Protein AF-A0A8T4HL68-F1 (afdb_monomer_lite)

Secondary structure (DSSP, 8-state):
--HHHHHHHHHHHHHHHHHHHHHTTGGGTS-TTGGG-HHHHHHHHHHHHHHIIIIISPPTT-TTHHHHHHHHHHHHHHHH--GGGTTS---PPPPPPPP-TTHHHHHHHHHHHSHHHHS----HHHHHHHHHHH--

Radius of gyration: 22.39 Å; chains: 1; bounding box: 42×58×45 Å

Foldseek 3Di:
DDPVVVVVVVVVLVVVVVVVCVVVVCPQQAAPCLVLPVQLVVLSVVLVVLVCCVPVNDDPPCVCSVVVSVVSVVVCSNVNHDPVCNVVDDDHDDDDPDDDPCVVVVVVCCLVPPCVNPPDDDDVVVVVVVVVVVVD

Structure (mmCIF, N/CA/C/O backbone):
data_AF-A0A8T4HL68-F1
#
_entry.id   AF-A0A8T4HL68-F1
#
loop_
_atom_site.group_PDB
_atom_site.id
_atom_site.type_symbol
_atom_site.label_atom_id
_atom_site.label_alt_id
_atom_site.label_comp_id
_atom_site.label_asym_id
_atom_site.label_entity_id
_atom_site.label_seq_id
_atom_site.pdbx_PDB_ins_code
_atom_site.Cartn_x
_atom_site.Cartn_y
_atom_site.Cartn_z
_atom_site.occupancy
_atom_site.B_iso_or_equiv
_atom_site.auth_seq_id
_atom_site.auth_comp_id
_atom_site.auth_asym_id
_atom_site.auth_atom_id
_atom_site.pdbx_PDB_model_num
ATOM 1 N N . MET A 1 1 ? 14.329 -10.602 10.369 1.00 84.50 1 MET A N 1
ATOM 2 C CA . MET A 1 1 ? 13.001 -10.955 10.906 1.00 84.50 1 MET A CA 1
ATOM 3 C C . MET A 1 1 ? 12.894 -12.464 11.044 1.00 84.50 1 MET A C 1
ATOM 5 O O . MET A 1 1 ? 12.953 -13.171 10.039 1.00 84.50 1 MET A O 1
ATOM 9 N N . THR A 1 2 ? 12.771 -12.960 12.266 1.00 97.19 2 THR A N 1
ATOM 10 C CA . THR A 1 2 ? 12.568 -14.383 12.555 1.00 97.19 2 THR A CA 1
ATOM 11 C C . THR A 1 2 ? 11.168 -14.842 12.109 1.00 97.19 2 THR A C 1
ATOM 13 O O . THR A 1 2 ? 10.262 -14.019 11.938 1.00 97.19 2 THR A O 1
ATOM 16 N N . PRO A 1 3 ? 10.921 -16.156 11.932 1.00 97.38 3 PRO A N 1
ATOM 17 C CA . PRO A 1 3 ? 9.577 -16.653 11.629 1.00 97.38 3 PRO A CA 1
ATOM 18 C C . PRO A 1 3 ? 8.526 -16.279 12.686 1.00 97.38 3 PRO A C 1
ATOM 20 O O . PRO A 1 3 ? 7.361 -16.086 12.345 1.00 97.38 3 PRO A O 1
ATOM 23 N N . ALA A 1 4 ? 8.921 -16.172 13.959 1.00 97.12 4 ALA A N 1
ATOM 24 C CA . ALA A 1 4 ? 8.028 -15.770 15.043 1.00 97.12 4 ALA A CA 1
ATOM 25 C C . ALA A 1 4 ? 7.614 -14.298 14.921 1.00 97.12 4 ALA A C 1
ATOM 27 O O . ALA A 1 4 ? 6.420 -14.001 14.950 1.00 97.12 4 ALA A O 1
ATOM 28 N N . GLU A 1 5 ? 8.579 -13.408 14.685 1.00 96.69 5 GLU A N 1
ATOM 29 C CA . GLU A 1 5 ? 8.326 -11.985 14.426 1.00 96.69 5 GLU A CA 1
ATOM 30 C C . GLU A 1 5 ? 7.419 -11.792 13.208 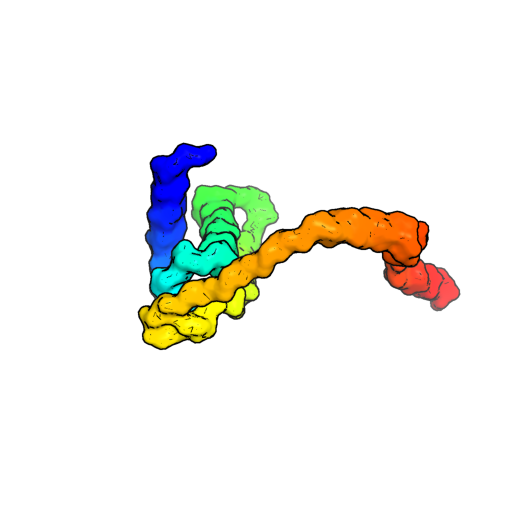1.00 96.69 5 GLU A C 1
ATOM 32 O O . GLU A 1 5 ? 6.455 -11.031 13.266 1.00 96.69 5 GLU A O 1
ATOM 37 N N . ARG A 1 6 ? 7.658 -12.544 12.125 1.00 95.75 6 ARG A N 1
ATOM 38 C CA . ARG A 1 6 ? 6.822 -12.480 10.918 1.00 95.75 6 ARG A CA 1
ATOM 39 C C . ARG A 1 6 ? 5.373 -12.859 11.199 1.00 95.75 6 ARG A C 1
ATOM 41 O O . ARG A 1 6 ? 4.464 -12.194 10.713 1.00 95.75 6 ARG A O 1
ATOM 48 N N . ARG A 1 7 ? 5.141 -13.914 11.989 1.00 97.88 7 ARG A N 1
ATOM 49 C CA . ARG A 1 7 ? 3.783 -14.314 12.391 1.00 97.88 7 ARG A CA 1
ATOM 50 C C . ARG A 1 7 ? 3.115 -13.250 13.255 1.00 97.88 7 ARG A C 1
ATOM 52 O O . ARG A 1 7 ? 1.935 -12.996 13.053 1.00 97.88 7 ARG A O 1
ATOM 59 N N . ALA A 1 8 ? 3.849 -12.638 14.183 1.00 97.75 8 ALA A N 1
ATOM 60 C CA . ALA A 1 8 ? 3.319 -11.561 15.015 1.00 97.75 8 ALA A CA 1
ATOM 61 C C . ALA A 1 8 ? 2.882 -10.362 14.159 1.00 97.75 8 ALA A C 1
ATOM 63 O O . ALA A 1 8 ? 1.732 -9.945 14.249 1.00 97.75 8 ALA A O 1
ATOM 64 N N . LYS A 1 9 ? 3.741 -9.904 13.238 1.00 97.19 9 LYS A N 1
ATOM 65 C CA . LYS A 1 9 ? 3.408 -8.819 12.301 1.00 97.19 9 LYS A CA 1
ATOM 66 C C . LYS A 1 9 ? 2.240 -9.146 11.376 1.00 97.19 9 LYS A C 1
ATOM 68 O O . LYS A 1 9 ? 1.428 -8.276 11.091 1.00 97.19 9 LYS A O 1
ATOM 73 N N . MET A 1 10 ? 2.110 -10.399 10.946 1.00 97.88 10 MET A N 1
ATOM 74 C CA . MET A 1 10 ? 0.970 -10.815 10.129 1.00 97.88 10 MET A CA 1
ATOM 75 C C . MET A 1 10 ? -0.357 -10.795 10.907 1.00 97.88 10 MET A C 1
ATOM 77 O O . MET A 1 10 ? -1.388 -10.482 10.320 1.00 97.88 10 MET A O 1
ATOM 81 N N . ARG A 1 11 ? -0.349 -11.116 12.211 1.00 98.38 11 ARG A N 1
ATOM 82 C CA . ARG A 1 11 ? -1.550 -11.009 13.063 1.00 98.38 11 ARG A CA 1
ATOM 83 C C . ARG A 1 11 ? -1.943 -9.558 13.304 1.00 98.38 11 ARG A C 1
ATOM 85 O O . ARG A 1 11 ? -3.103 -9.229 13.120 1.00 98.38 11 ARG A O 1
ATOM 92 N N . GLU A 1 12 ? -0.965 -8.713 13.621 1.00 98.19 12 GLU A N 1
ATOM 93 C CA . GLU A 1 12 ? -1.145 -7.263 13.768 1.00 98.19 12 GLU A CA 1
ATOM 94 C C . GLU A 1 12 ? -1.783 -6.662 12.504 1.00 98.19 12 GLU A C 1
ATOM 96 O O . GLU A 1 12 ? -2.795 -5.970 12.577 1.00 98.19 12 GLU A O 1
ATOM 101 N N . LEU A 1 13 ? -1.262 -7.020 11.323 1.00 98.56 13 LEU A N 1
ATOM 102 C CA . LEU A 1 13 ? -1.863 -6.613 10.055 1.00 98.56 13 LEU A CA 1
ATOM 103 C C . LEU A 1 13 ? -3.290 -7.154 9.894 1.00 98.56 13 LEU A C 1
ATOM 105 O O . LEU A 1 13 ? -4.156 -6.429 9.427 1.00 98.56 13 LEU A O 1
ATOM 109 N N . ALA A 1 14 ? -3.552 -8.411 10.258 1.00 98.50 14 ALA A N 1
ATOM 110 C CA . ALA A 1 14 ? -4.881 -9.002 10.111 1.00 98.50 14 ALA A CA 1
ATOM 111 C C . ALA A 1 14 ? -5.940 -8.331 10.996 1.00 98.50 14 ALA A C 1
ATOM 113 O O . ALA A 1 14 ? -7.047 -8.086 10.523 1.00 98.50 14 ALA A O 1
ATOM 114 N N . GLU A 1 15 ? -5.592 -7.995 12.238 1.00 98.50 15 GLU A N 1
ATOM 115 C CA . GLU A 1 15 ? -6.456 -7.234 13.149 1.00 98.50 15 GLU A CA 1
ATOM 116 C C . GLU A 1 15 ? -6.772 -5.851 12.572 1.00 98.50 15 GLU A C 1
ATOM 118 O O . GLU A 1 15 ? -7.932 -5.437 12.527 1.00 98.50 15 GLU A O 1
ATOM 123 N N . TRP A 1 16 ? -5.756 -5.167 12.043 1.00 98.56 16 TRP A N 1
ATOM 124 C CA . TRP A 1 16 ? -5.943 -3.869 11.406 1.00 98.56 16 TRP A CA 1
ATOM 125 C C . TRP A 1 16 ? -6.772 -3.947 10.114 1.00 98.56 16 TRP A C 1
ATOM 127 O O . TRP A 1 16 ? -7.629 -3.096 9.882 1.00 98.56 16 TRP A O 1
ATOM 137 N N . VAL A 1 17 ? -6.571 -4.971 9.277 1.00 98.44 17 VAL A N 1
ATOM 138 C CA . VAL A 1 17 ? -7.372 -5.177 8.057 1.00 98.44 17 VAL A CA 1
ATOM 139 C C . VAL A 1 17 ? -8.837 -5.423 8.406 1.00 98.44 17 VAL A C 1
ATOM 141 O O . VAL A 1 17 ? -9.713 -4.944 7.690 1.00 98.44 17 VAL A O 1
ATOM 144 N N . GLU A 1 18 ? -9.128 -6.131 9.496 1.00 98.00 18 GLU A N 1
ATOM 145 C CA . GLU A 1 18 ? -10.509 -6.324 9.938 1.00 98.00 18 GLU A CA 1
ATOM 146 C C . GLU A 1 18 ? -11.149 -5.007 10.390 1.00 98.00 18 GLU A C 1
ATOM 148 O O . GLU A 1 18 ? -12.254 -4.682 9.955 1.00 98.00 18 GLU A O 1
ATOM 153 N N . TRP A 1 19 ? -10.421 -4.194 11.164 1.00 98.00 19 TRP A N 1
ATOM 154 C CA . TRP A 1 19 ? -10.854 -2.833 11.490 1.00 98.00 19 TRP A CA 1
ATOM 155 C C . TRP A 1 19 ? -11.110 -1.997 10.227 1.00 98.00 19 TRP A C 1
ATOM 157 O O . TRP A 1 19 ? -12.146 -1.339 10.127 1.00 98.00 19 TRP A O 1
ATOM 167 N N . LEU A 1 20 ? -10.209 -2.050 9.242 1.00 98.12 20 LEU A N 1
ATOM 168 C CA . LEU A 1 20 ? -10.335 -1.312 7.985 1.00 98.12 20 LEU A CA 1
ATOM 169 C C . LEU A 1 20 ? -11.588 -1.744 7.209 1.00 98.12 20 LEU A C 1
ATOM 171 O O . LEU A 1 20 ? -12.351 -0.900 6.739 1.00 98.12 20 LEU A O 1
ATOM 175 N N . ARG A 1 21 ? -11.821 -3.058 7.095 1.00 96.75 21 ARG A N 1
ATOM 176 C CA . ARG A 1 21 ? -12.985 -3.628 6.401 1.00 96.75 21 ARG A CA 1
ATOM 177 C C . ARG A 1 21 ? -14.295 -3.199 7.046 1.00 96.75 21 ARG A C 1
ATOM 179 O O . ARG A 1 21 ? -15.211 -2.819 6.323 1.00 96.75 21 ARG A O 1
ATOM 186 N N . ALA A 1 22 ? -14.365 -3.223 8.374 1.00 97.50 22 ALA A N 1
ATOM 187 C CA . ALA A 1 22 ? -15.545 -2.787 9.108 1.00 97.50 22 ALA A CA 1
ATOM 188 C C . ALA A 1 22 ? -15.765 -1.268 8.995 1.00 97.50 22 ALA A C 1
ATOM 190 O O . ALA A 1 22 ? -16.878 -0.830 8.729 1.00 97.50 22 ALA A O 1
ATOM 191 N N . THR A 1 23 ? -14.703 -0.471 9.145 1.00 97.81 23 THR A N 1
ATOM 192 C CA . THR A 1 23 ? -14.783 1.001 9.200 1.00 97.81 23 THR A CA 1
ATOM 193 C C . THR A 1 23 ? -15.180 1.626 7.864 1.00 97.81 23 THR A C 1
ATOM 195 O O . THR A 1 23 ? -15.919 2.604 7.842 1.00 97.81 23 THR A O 1
ATOM 198 N N . PHE A 1 24 ? -14.698 1.066 6.753 1.00 97.00 24 PHE A N 1
ATOM 199 C CA . PHE A 1 24 ? -14.942 1.583 5.401 1.00 97.00 24 PHE A CA 1
ATOM 200 C C . PHE A 1 24 ? -15.899 0.697 4.587 1.00 97.00 24 PHE A C 1
ATOM 202 O O . PHE A 1 24 ? -15.981 0.834 3.370 1.00 97.00 24 PHE A O 1
ATOM 209 N N . GLU A 1 25 ? -16.583 -0.245 5.246 1.00 96.00 25 GLU A N 1
ATOM 210 C CA . GLU A 1 25 ? -17.547 -1.175 4.639 1.00 96.00 25 GLU A CA 1
ATOM 211 C C . GLU A 1 25 ? -16.988 -1.986 3.445 1.00 96.00 25 GLU A C 1
ATOM 213 O O . GLU A 1 25 ? -17.713 -2.383 2.533 1.00 96.00 25 GLU A O 1
ATOM 218 N N . LEU A 1 26 ? -15.692 -2.321 3.471 1.00 94.31 26 LEU A N 1
ATOM 219 C CA . LEU A 1 26 ? -14.940 -2.880 2.332 1.00 94.31 26 LEU A CA 1
ATOM 220 C C . LEU A 1 26 ? -15.110 -4.395 2.126 1.00 94.31 26 LEU A C 1
ATOM 222 O O . LEU A 1 26 ? -14.220 -5.071 1.601 1.00 94.31 26 LEU A O 1
ATOM 226 N N . HIS A 1 27 ? -16.235 -4.963 2.551 1.00 86.88 27 HIS A N 1
ATOM 227 C CA . HIS A 1 27 ? -16.475 -6.410 2.546 1.00 86.88 27 HIS A CA 1
ATOM 228 C C . HIS A 1 27 ? -16.442 -7.015 1.136 1.00 86.88 27 HIS A C 1
ATOM 230 O O . HIS A 1 27 ? -16.002 -8.152 0.973 1.00 86.88 27 HIS A O 1
ATOM 236 N N . ASN A 1 28 ? -16.852 -6.236 0.131 1.00 86.12 28 ASN A N 1
ATOM 237 C CA . ASN A 1 28 ? -16.873 -6.635 -1.278 1.00 86.12 28 ASN A CA 1
ATOM 238 C C . ASN A 1 28 ? -15.581 -6.260 -2.023 1.00 86.12 28 ASN A C 1
ATOM 240 O O . ASN A 1 28 ? -15.388 -6.649 -3.174 1.00 86.12 28 ASN A O 1
ATOM 244 N N . GLN A 1 29 ? -14.704 -5.477 -1.392 1.00 92.00 29 GLN A N 1
ATOM 245 C CA . GLN A 1 29 ? -13.460 -4.998 -1.989 1.00 92.00 29 GLN A CA 1
ATOM 246 C C . GLN A 1 29 ? -12.266 -5.809 -1.497 1.00 92.00 29 GLN A C 1
ATOM 248 O O . GLN A 1 29 ? -11.381 -6.120 -2.284 1.00 92.00 29 GLN A O 1
ATOM 253 N N . ILE A 1 30 ? -12.253 -6.180 -0.215 1.00 94.19 30 ILE A N 1
ATOM 254 C CA . ILE A 1 30 ? -11.175 -6.951 0.403 1.00 94.19 30 ILE A CA 1
ATOM 255 C C . ILE A 1 30 ? -11.721 -8.340 0.772 1.00 94.19 30 ILE A C 1
ATOM 257 O O . ILE A 1 30 ? -12.463 -8.465 1.757 1.00 94.19 30 ILE A O 1
ATOM 261 N N . PRO A 1 31 ? -11.360 -9.398 0.020 1.00 92.56 31 PRO A N 1
ATOM 262 C CA . PRO A 1 31 ? -11.845 -10.746 0.293 1.00 92.56 31 PRO A CA 1
ATOM 263 C C . PRO A 1 31 ? -11.253 -11.291 1.599 1.00 92.56 31 PRO A C 1
ATOM 265 O O . PRO A 1 31 ? -10.124 -10.971 1.969 1.00 92.56 31 PRO A O 1
ATOM 268 N N . GLN A 1 32 ? -11.967 -12.197 2.275 1.00 91.62 32 GLN A N 1
ATOM 269 C CA . GLN A 1 32 ? -11.476 -12.830 3.512 1.00 91.62 32 GLN A CA 1
ATOM 270 C C . GLN A 1 32 ? -10.156 -13.598 3.315 1.00 91.62 32 GLN A C 1
ATOM 272 O O . GLN A 1 32 ? -9.371 -13.745 4.249 1.00 91.62 32 GLN A O 1
ATOM 277 N N . CYS A 1 33 ? -9.878 -14.065 2.094 1.00 93.88 33 CYS A N 1
ATOM 278 C CA . CYS A 1 33 ? -8.644 -14.758 1.733 1.00 93.88 33 CYS A CA 1
ATOM 279 C C . CYS A 1 33 ? -7.493 -13.822 1.320 1.00 93.88 33 CYS A C 1
ATOM 281 O O . CYS A 1 33 ? -6.490 -14.318 0.811 1.00 93.88 33 CYS A O 1
ATOM 283 N N . TRP A 1 34 ? -7.585 -12.500 1.542 1.00 95.06 34 TRP A N 1
ATOM 284 C CA . TRP A 1 34 ? -6.576 -11.500 1.136 1.00 95.06 34 TRP A CA 1
ATOM 285 C C . TRP A 1 34 ? -5.127 -11.907 1.461 1.00 95.06 34 TRP A C 1
ATOM 287 O O . TRP A 1 34 ? -4.221 -11.678 0.664 1.00 95.06 34 TRP A O 1
ATOM 297 N N . TYR A 1 35 ? -4.899 -12.575 2.596 1.00 95.06 35 TYR A N 1
ATOM 298 C CA . TYR A 1 35 ? -3.574 -13.006 3.052 1.00 95.06 35 TYR A CA 1
ATOM 299 C C . TYR A 1 35 ? -2.911 -14.049 2.136 1.00 95.06 35 TYR A C 1
ATOM 301 O O . TYR A 1 35 ? -1.691 -14.236 2.197 1.00 95.06 35 TYR A O 1
ATOM 309 N N . ARG A 1 36 ? -3.704 -14.715 1.287 1.00 93.69 36 ARG A N 1
ATOM 310 C CA . ARG A 1 36 ? -3.260 -15.664 0.258 1.00 93.69 36 ARG A CA 1
ATOM 311 C C . ARG A 1 36 ? -2.875 -14.985 -1.056 1.00 93.69 36 ARG A C 1
ATOM 313 O O . ARG A 1 36 ? -2.327 -15.650 -1.924 1.00 93.69 36 ARG A O 1
ATOM 320 N N . HIS A 1 37 ? -3.119 -13.682 -1.201 1.00 93.12 37 HIS A N 1
ATOM 321 C CA . HIS A 1 37 ? -2.822 -12.920 -2.411 1.00 93.12 37 HIS A CA 1
ATOM 322 C C . HIS A 1 37 ? -1.638 -11.976 -2.153 1.00 93.12 37 HIS A C 1
ATOM 324 O O . HIS A 1 37 ? -1.828 -10.906 -1.570 1.00 93.12 37 HIS A O 1
ATOM 330 N N . PRO A 1 38 ? -0.403 -12.332 -2.571 1.00 93.38 38 PRO A N 1
ATOM 331 C CA . PRO A 1 38 ? 0.787 -11.539 -2.263 1.00 93.38 38 PRO A CA 1
ATOM 332 C C . PRO A 1 38 ? 0.700 -10.062 -2.680 1.00 93.38 38 PRO A C 1
ATOM 334 O O . PRO A 1 38 ? 1.077 -9.229 -1.858 1.00 93.38 38 PRO A O 1
ATOM 337 N N . PRO A 1 39 ? 0.158 -9.701 -3.866 1.00 93.75 39 PRO A N 1
ATOM 338 C CA . PRO A 1 39 ? -0.012 -8.296 -4.232 1.00 93.75 39 PRO A CA 1
ATOM 339 C C . PRO A 1 39 ? -0.942 -7.547 -3.274 1.00 93.75 39 PRO A C 1
ATOM 341 O O . PRO A 1 39 ? -0.608 -6.451 -2.835 1.00 93.75 39 PRO A O 1
ATOM 344 N N . VAL A 1 40 ? -2.075 -8.146 -2.895 1.00 95.88 40 VAL A N 1
ATOM 345 C CA . VAL A 1 40 ? -3.033 -7.534 -1.960 1.00 95.88 40 VAL A CA 1
ATOM 346 C C . VAL A 1 40 ? -2.399 -7.365 -0.582 1.00 95.88 40 VAL A C 1
ATOM 348 O O . VAL A 1 40 ? -2.485 -6.291 0.007 1.00 95.88 40 VAL A O 1
ATOM 351 N N . ARG A 1 41 ? -1.696 -8.393 -0.087 1.00 96.69 41 ARG A N 1
ATOM 352 C CA . ARG A 1 41 ? -0.953 -8.327 1.179 1.00 96.69 41 ARG A CA 1
ATOM 353 C C . ARG A 1 41 ? 0.058 -7.179 1.186 1.00 96.69 41 ARG A C 1
ATOM 355 O O . ARG A 1 41 ? 0.163 -6.496 2.200 1.00 96.69 41 ARG A O 1
ATOM 362 N N . GLU A 1 42 ? 0.776 -6.956 0.088 1.00 97.81 42 GLU A N 1
ATOM 363 C CA . GLU A 1 42 ? 1.755 -5.867 -0.013 1.00 97.81 42 GLU A CA 1
ATOM 364 C C . GLU A 1 42 ? 1.084 -4.489 0.043 1.00 97.81 42 GLU A C 1
ATOM 366 O O . GLU A 1 42 ? 1.477 -3.639 0.839 1.00 97.81 42 GLU A O 1
ATOM 371 N N . HIS A 1 43 ? 0.003 -4.290 -0.719 1.00 98.31 43 HIS A N 1
ATOM 372 C CA . HIS A 1 43 ? -0.755 -3.036 -0.696 1.00 98.31 43 HIS A CA 1
ATOM 373 C C . HIS A 1 43 ? -1.341 -2.753 0.697 1.00 98.31 43 HIS A C 1
ATOM 375 O O . HIS A 1 43 ? -1.228 -1.633 1.194 1.00 98.31 43 HIS A O 1
ATOM 381 N N . LEU A 1 44 ? -1.905 -3.765 1.366 1.00 98.38 44 LEU A N 1
ATOM 382 C CA . LEU A 1 44 ? -2.410 -3.632 2.738 1.00 98.38 44 LEU A CA 1
ATOM 383 C C . LEU A 1 44 ? -1.288 -3.338 3.740 1.00 98.38 44 LEU A C 1
ATOM 385 O O . LEU A 1 44 ? -1.482 -2.536 4.647 1.00 98.38 44 LEU A O 1
ATOM 389 N N . THR A 1 45 ? -0.105 -3.929 3.558 1.00 98.19 45 THR A N 1
ATOM 390 C CA . THR A 1 45 ? 1.066 -3.645 4.402 1.00 98.19 45 THR A CA 1
ATOM 391 C C . THR A 1 45 ? 1.517 -2.191 4.246 1.00 98.19 45 THR A C 1
ATOM 393 O O . THR A 1 45 ? 1.800 -1.527 5.244 1.00 98.19 45 THR A O 1
ATOM 396 N N . ALA A 1 46 ? 1.530 -1.664 3.018 1.00 98.31 46 ALA A N 1
ATOM 397 C CA . ALA A 1 46 ? 1.851 -0.264 2.751 1.00 98.31 46 ALA A CA 1
ATOM 398 C C . ALA A 1 46 ? 0.818 0.696 3.366 1.00 98.31 46 ALA A C 1
ATOM 400 O O . ALA A 1 46 ? 1.201 1.672 4.017 1.00 98.31 46 ALA A O 1
ATOM 401 N N . LEU A 1 47 ? -0.479 0.394 3.219 1.00 98.44 47 LEU A N 1
ATOM 402 C CA . LEU A 1 47 ? -1.559 1.176 3.827 1.00 98.44 47 LEU A CA 1
ATOM 403 C C . LEU A 1 47 ? -1.487 1.158 5.356 1.00 98.44 47 LEU A C 1
ATOM 405 O O . LEU A 1 47 ? -1.635 2.215 5.969 1.00 98.44 47 LEU A O 1
ATOM 409 N N . TYR A 1 48 ? -1.202 -0.001 5.959 1.00 98.62 48 TYR A N 1
ATOM 410 C CA . TYR A 1 48 ? -1.005 -0.135 7.401 1.00 98.62 48 TYR A CA 1
ATOM 411 C C . TYR A 1 48 ? 0.181 0.699 7.887 1.00 98.62 48 TYR A C 1
ATOM 413 O O . TYR A 1 48 ? 0.052 1.486 8.820 1.00 98.62 48 TYR A O 1
ATOM 421 N N . ALA A 1 49 ? 1.333 0.597 7.220 1.00 97.94 49 ALA A N 1
ATOM 422 C CA . ALA A 1 49 ? 2.507 1.387 7.574 1.00 97.94 49 ALA A CA 1
ATOM 423 C C . ALA A 1 49 ? 2.248 2.899 7.436 1.00 97.94 49 ALA A C 1
ATOM 425 O O . ALA A 1 49 ? 2.727 3.684 8.254 1.00 97.94 49 ALA A O 1
ATOM 426 N N . GLY A 1 50 ? 1.480 3.309 6.421 1.00 97.69 50 GLY A N 1
ATOM 427 C CA . GLY A 1 50 ? 0.992 4.681 6.280 1.00 97.69 50 GLY A CA 1
ATOM 428 C C . GLY A 1 50 ? 0.092 5.095 7.442 1.00 97.69 50 GLY A C 1
ATOM 429 O O . GLY A 1 50 ? 0.333 6.133 8.045 1.00 97.69 50 GLY A O 1
ATOM 430 N N . TRP A 1 51 ? -0.871 4.249 7.810 1.00 98.25 51 TRP A N 1
ATOM 431 C CA . TRP A 1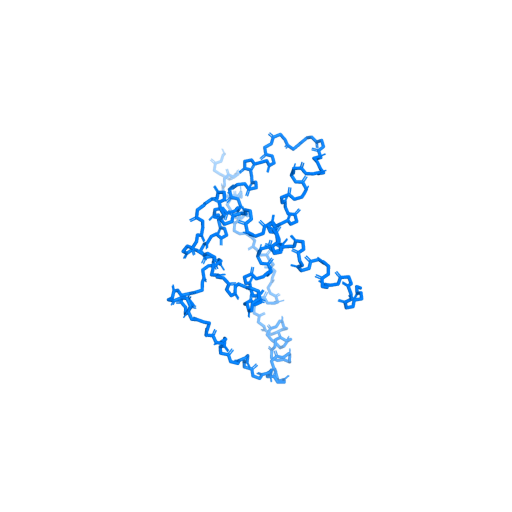 51 ? -1.800 4.492 8.914 1.00 98.25 51 TRP A CA 1
ATOM 432 C C . TRP A 1 51 ? -1.062 4.658 10.249 1.00 98.25 51 TRP A C 1
ATOM 434 O O . TRP A 1 51 ? -1.319 5.616 10.971 1.00 98.25 51 TRP A O 1
ATOM 444 N N . VAL A 1 52 ? -0.083 3.793 10.543 1.00 97.81 52 VAL A N 1
ATOM 445 C CA . VAL A 1 52 ? 0.752 3.893 11.754 1.00 97.81 52 VAL A CA 1
ATOM 446 C C . VAL A 1 52 ? 1.515 5.217 11.789 1.00 97.81 52 VAL A C 1
ATOM 448 O O . VAL A 1 52 ? 1.533 5.881 12.824 1.00 97.81 52 VAL A O 1
ATOM 451 N N . ARG A 1 53 ? 2.122 5.637 10.671 1.00 96.25 53 ARG A N 1
ATOM 452 C CA . ARG A 1 53 ? 2.821 6.932 10.600 1.00 96.25 53 ARG A CA 1
ATOM 453 C C . ARG A 1 53 ? 1.873 8.113 10.783 1.00 96.25 53 ARG A C 1
ATOM 455 O O . ARG A 1 53 ? 2.237 9.075 11.440 1.00 96.25 53 ARG A O 1
ATOM 462 N N . THR A 1 54 ? 0.672 8.035 10.224 1.00 96.81 54 THR A N 1
ATOM 463 C CA . THR A 1 54 ? -0.319 9.106 10.326 1.00 96.81 54 THR A CA 1
ATOM 464 C C . THR A 1 54 ? -0.894 9.217 11.739 1.00 96.81 54 THR A C 1
ATOM 466 O O . THR A 1 54 ? -0.865 10.293 12.321 1.00 96.81 54 THR A O 1
ATOM 469 N N . TYR A 1 55 ? -1.375 8.115 12.320 1.00 95.50 55 TYR A N 1
ATOM 470 C CA . TYR A 1 55 ? -2.186 8.154 13.543 1.00 95.50 55 TYR A CA 1
ATOM 471 C C . TYR A 1 55 ? -1.436 7.774 14.822 1.00 95.50 55 TYR A C 1
ATOM 473 O O . TYR A 1 55 ? -1.852 8.161 15.911 1.00 95.50 55 TYR A O 1
ATOM 481 N N . CYS A 1 56 ? -0.343 7.014 14.727 1.00 96.19 56 CYS A N 1
ATOM 482 C CA . CYS A 1 56 ? 0.411 6.559 15.901 1.00 96.19 56 CYS A CA 1
ATOM 483 C C . CYS A 1 56 ? 1.766 7.259 16.054 1.00 96.19 56 CYS A C 1
ATOM 485 O O . CYS A 1 56 ? 2.327 7.264 17.148 1.00 96.19 56 CYS A O 1
ATOM 487 N N . GLN A 1 57 ? 2.313 7.813 14.970 1.00 94.12 57 GLN A N 1
ATOM 488 C CA . GLN A 1 57 ? 3.627 8.462 14.942 1.00 94.12 57 GLN A CA 1
ATOM 489 C C . GLN A 1 57 ? 3.585 9.794 14.168 1.00 94.12 57 GLN A C 1
ATOM 491 O O . GLN A 1 57 ? 4.373 9.971 13.233 1.00 94.12 57 GLN A O 1
ATOM 496 N N . PRO A 1 58 ? 2.675 10.724 14.523 1.00 89.19 58 PRO A N 1
ATOM 497 C CA . PRO A 1 58 ? 2.494 11.958 13.769 1.00 89.19 58 PRO A CA 1
ATOM 498 C C . PRO A 1 58 ? 3.790 12.777 13.736 1.00 89.19 58 PRO A C 1
ATOM 500 O O . PRO A 1 58 ? 4.421 13.027 14.766 1.00 89.19 58 PRO A O 1
ATOM 503 N N . ALA A 1 59 ? 4.187 13.186 12.532 1.00 88.81 59 ALA A N 1
ATOM 504 C CA . ALA A 1 59 ? 5.376 13.998 12.300 1.00 88.81 59 ALA A CA 1
ATOM 505 C C . ALA A 1 59 ? 5.010 15.494 12.201 1.00 88.81 59 ALA A C 1
ATOM 507 O O . ALA A 1 59 ? 3.978 15.820 11.609 1.00 88.81 59 ALA A O 1
ATOM 508 N N . PRO A 1 60 ? 5.843 16.417 12.723 1.00 91.44 60 PRO A N 1
ATOM 509 C CA . PRO A 1 60 ? 5.609 17.855 12.587 1.00 91.44 60 PRO A CA 1
ATOM 510 C C . PRO A 1 60 ? 5.539 18.305 11.120 1.00 91.44 60 PRO A C 1
ATOM 512 O O . PRO A 1 60 ? 6.280 17.795 10.280 1.00 91.44 60 PRO A O 1
ATOM 515 N N . GLY A 1 61 ? 4.688 19.294 10.822 1.00 90.19 61 GLY A N 1
ATOM 516 C CA . GLY A 1 61 ? 4.582 19.903 9.487 1.00 90.19 61 GLY A CA 1
ATOM 517 C C . GLY A 1 61 ? 3.835 19.059 8.448 1.00 90.19 61 GLY A C 1
ATOM 518 O O . GLY A 1 61 ? 4.029 19.243 7.248 1.00 90.19 61 GLY A O 1
ATOM 519 N N . ARG A 1 62 ? 3.008 18.106 8.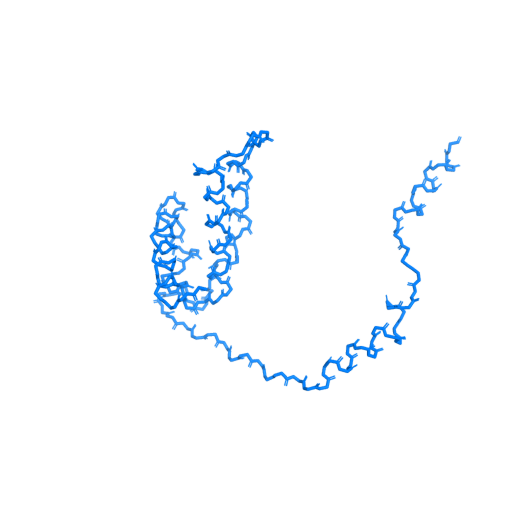892 1.00 90.62 62 ARG A N 1
ATOM 520 C CA . ARG A 1 62 ? 2.204 17.212 8.044 1.00 90.62 62 ARG A CA 1
ATOM 521 C C . ARG A 1 62 ? 0.707 17.429 8.292 1.00 90.62 62 ARG A C 1
ATOM 523 O O . ARG A 1 62 ? -0.014 16.486 8.595 1.00 90.62 62 ARG A O 1
ATOM 530 N N . ASP A 1 63 ? 0.250 18.668 8.133 1.00 91.19 63 ASP A N 1
ATOM 531 C CA . ASP A 1 63 ? -1.093 19.127 8.536 1.00 91.19 63 ASP A CA 1
ATOM 532 C C . ASP A 1 63 ? -2.267 18.439 7.802 1.00 91.19 63 ASP A C 1
ATOM 534 O O . ASP A 1 63 ? -3.419 18.606 8.191 1.00 91.19 63 ASP A O 1
ATOM 538 N N . LEU A 1 64 ? -1.991 17.670 6.741 1.00 95.50 64 LEU A N 1
ATOM 539 C CA . LEU A 1 64 ? -2.985 16.948 5.934 1.00 95.50 64 LEU A CA 1
ATOM 540 C C . LEU A 1 64 ? -2.759 15.425 5.900 1.00 95.50 64 LEU A C 1
ATOM 542 O O . LEU A 1 64 ? -3.329 14.742 5.047 1.00 95.50 64 LEU A O 1
ATOM 546 N N . ALA A 1 65 ? -1.931 14.867 6.791 1.00 95.44 65 ALA A N 1
ATOM 547 C CA . ALA A 1 65 ? -1.520 13.459 6.734 1.00 95.44 65 ALA A CA 1
ATOM 548 C C . ALA A 1 65 ? -2.694 12.464 6.737 1.00 95.44 65 ALA A C 1
ATOM 550 O O . ALA A 1 65 ? -2.632 11.430 6.068 1.00 95.44 65 ALA A O 1
ATOM 551 N N . GLU A 1 66 ? -3.761 12.760 7.474 1.00 96.62 66 GLU A N 1
ATOM 552 C CA . GLU A 1 66 ? -4.981 11.959 7.559 1.00 96.62 66 GLU A CA 1
ATOM 553 C C . GLU A 1 66 ? -5.751 11.974 6.238 1.00 96.62 66 GLU A C 1
ATOM 555 O O . GLU A 1 66 ? -6.127 10.920 5.720 1.00 96.62 66 GLU A O 1
ATOM 560 N N . ALA A 1 67 ? -5.947 13.162 5.660 1.00 97.75 67 ALA A N 1
ATOM 561 C CA . ALA A 1 67 ? -6.641 13.328 4.385 1.00 97.75 67 ALA A CA 1
ATOM 562 C C . ALA A 1 67 ? -5.859 12.688 3.225 1.00 97.75 67 ALA A C 1
ATOM 564 O O . ALA A 1 67 ? -6.443 12.041 2.350 1.00 97.75 67 ALA A O 1
ATOM 565 N N . GLU A 1 68 ? -4.531 12.807 3.235 1.00 97.38 68 GLU A N 1
ATOM 566 C CA . GLU A 1 68 ? -3.642 12.141 2.279 1.00 97.38 68 GLU A CA 1
ATOM 567 C C . GLU A 1 68 ? -3.691 10.616 2.419 1.00 97.38 68 GLU A C 1
ATOM 569 O O . GLU A 1 68 ? -3.748 9.899 1.414 1.00 97.38 68 GLU A O 1
ATOM 574 N N . TRP A 1 69 ? -3.706 10.103 3.654 1.00 97.94 69 TRP A N 1
ATOM 575 C CA . TRP A 1 69 ? -3.830 8.669 3.902 1.00 97.94 69 TRP A CA 1
ATOM 576 C C . TRP A 1 69 ? -5.173 8.130 3.393 1.00 97.94 69 TRP A C 1
ATOM 578 O O . TRP A 1 69 ? -5.192 7.129 2.677 1.00 97.94 69 TRP A O 1
ATOM 588 N N . LEU A 1 70 ? -6.282 8.829 3.663 1.00 98.38 70 LEU A N 1
ATOM 589 C CA . LEU A 1 70 ? -7.608 8.477 3.140 1.00 98.38 70 LEU A CA 1
ATOM 590 C C . LEU A 1 70 ? -7.655 8.518 1.608 1.00 98.38 70 LEU A C 1
ATOM 592 O O . LEU A 1 70 ? -8.225 7.630 0.976 1.00 98.38 70 LEU A O 1
ATOM 596 N N . SER A 1 71 ? -7.034 9.522 0.991 1.00 98.19 71 SER A N 1
ATOM 597 C CA . SER A 1 71 ? -6.943 9.613 -0.472 1.00 98.19 71 SER A CA 1
ATOM 598 C C . SER A 1 71 ? -6.153 8.435 -1.052 1.00 98.19 71 SER A C 1
ATOM 600 O O . SER A 1 71 ? -6.563 7.828 -2.042 1.00 98.19 71 SER A O 1
ATOM 602 N N . THR A 1 72 ? -5.063 8.050 -0.386 1.00 98.00 72 THR A N 1
ATOM 603 C CA . THR A 1 72 ? -4.243 6.889 -0.760 1.00 98.00 72 THR A CA 1
ATOM 604 C C . THR A 1 72 ? -5.019 5.578 -0.618 1.00 98.00 72 THR A C 1
ATOM 606 O O . THR A 1 72 ? -4.976 4.747 -1.526 1.00 98.00 72 THR A O 1
ATOM 609 N N . LEU A 1 73 ? -5.771 5.404 0.476 1.00 98.06 73 LEU A N 1
ATOM 610 C CA . LEU A 1 73 ? -6.656 4.255 0.684 1.00 98.06 73 LEU A CA 1
ATOM 611 C C . LEU A 1 73 ? -7.630 4.093 -0.487 1.00 98.06 73 LEU A C 1
ATOM 613 O O . LEU A 1 73 ? -7.690 3.018 -1.085 1.00 98.06 73 LEU A O 1
ATOM 617 N N . HIS A 1 74 ? -8.347 5.159 -0.853 1.00 97.56 74 HIS A N 1
ATOM 618 C CA . HIS A 1 74 ? -9.306 5.115 -1.959 1.00 97.56 74 HIS A CA 1
ATOM 619 C C . HIS A 1 74 ? -8.635 4.818 -3.305 1.00 97.56 74 HIS A C 1
ATOM 621 O O . HIS A 1 74 ? -9.157 4.017 -4.080 1.00 97.56 74 HIS A O 1
ATOM 627 N N . GLY A 1 75 ? -7.448 5.378 -3.560 1.00 97.44 75 GLY A N 1
ATOM 628 C CA . GLY A 1 75 ? -6.659 5.063 -4.754 1.00 97.44 75 GLY A CA 1
ATOM 629 C C . GLY A 1 75 ? -6.202 3.599 -4.825 1.00 97.44 75 GLY A C 1
ATOM 630 O O . GLY A 1 75 ? -5.995 3.064 -5.915 1.00 97.44 75 GLY A O 1
ATOM 631 N N . PHE A 1 76 ? -6.070 2.926 -3.678 1.00 96.69 76 PHE A N 1
ATOM 632 C CA . PHE A 1 76 ? -5.669 1.521 -3.602 1.00 96.69 76 PHE A CA 1
ATOM 633 C C . PHE A 1 76 ? -6.841 0.548 -3.741 1.00 96.69 76 PHE A C 1
ATOM 635 O O . PHE A 1 76 ? -6.600 -0.586 -4.152 1.00 96.69 76 PHE A O 1
ATOM 642 N N . LEU A 1 77 ? -8.086 0.953 -3.457 1.00 95.56 77 LEU A N 1
ATOM 643 C CA . LEU A 1 77 ? -9.246 0.047 -3.451 1.00 95.56 77 LEU A CA 1
ATOM 644 C C . LEU A 1 77 ? -9.367 -0.843 -4.702 1.00 95.56 77 LEU A C 1
ATOM 646 O O . LEU A 1 77 ? -9.556 -2.049 -4.526 1.00 95.56 77 LEU A O 1
ATOM 650 N N . PRO A 1 78 ? -9.181 -0.342 -5.943 1.00 94.62 78 PRO A N 1
ATOM 651 C CA . PRO A 1 78 ? -9.250 -1.196 -7.132 1.00 94.62 78 PRO A CA 1
ATOM 652 C C . PRO A 1 78 ? -8.199 -2.316 -7.145 1.00 94.62 78 PRO A C 1
ATOM 654 O O . PRO A 1 78 ? -8.415 -3.365 -7.741 1.00 94.62 78 PRO A O 1
ATOM 657 N N . ARG A 1 79 ? -7.058 -2.115 -6.474 1.00 94.31 79 ARG A N 1
ATOM 658 C CA . ARG A 1 79 ? -5.945 -3.077 -6.393 1.00 94.31 79 ARG A CA 1
ATOM 659 C C . ARG A 1 79 ? -6.106 -4.096 -5.266 1.00 94.31 79 ARG A C 1
ATOM 661 O O . ARG A 1 79 ? -5.365 -5.076 -5.223 1.00 94.31 79 ARG A O 1
ATOM 668 N N . LEU A 1 80 ? -7.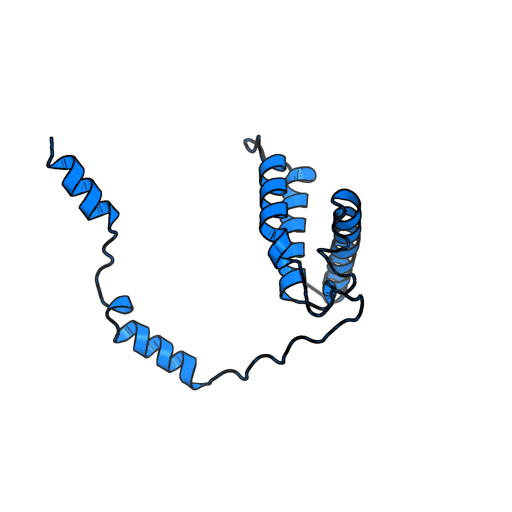036 -3.857 -4.343 1.00 94.56 80 LEU A N 1
ATOM 669 C CA . LEU A 1 80 ? -7.337 -4.777 -3.244 1.00 94.56 80 LEU A CA 1
ATOM 670 C C . LEU A 1 80 ? -8.366 -5.841 -3.643 1.00 94.56 80 LEU A C 1
ATOM 672 O O . LEU A 1 80 ? -8.458 -6.882 -2.991 1.00 94.56 80 LEU A O 1
ATOM 676 N N . GLN A 1 81 ? -9.096 -5.596 -4.732 1.00 92.81 81 GLN A N 1
ATOM 677 C CA . GLN A 1 81 ? -10.067 -6.529 -5.275 1.00 92.81 81 GLN A CA 1
ATOM 678 C C . GLN A 1 81 ? -9.392 -7.746 -5.897 1.00 92.81 81 GLN A C 1
ATOM 680 O O . GLN A 1 81 ? -8.442 -7.646 -6.672 1.00 92.81 81 GLN A O 1
ATOM 685 N N . VAL A 1 82 ? -9.952 -8.916 -5.603 1.00 90.00 82 VAL A N 1
ATOM 686 C CA . VAL A 1 82 ? -9.587 -10.172 -6.255 1.00 90.00 82 VAL A CA 1
ATOM 687 C C . VAL A 1 82 ? -10.854 -10.759 -6.851 1.00 90.00 82 VAL A C 1
ATOM 689 O O . VAL A 1 82 ? -11.602 -11.458 -6.172 1.00 90.00 82 VAL A O 1
ATOM 692 N N . ALA A 1 83 ? -11.105 -10.448 -8.124 1.00 85.69 83 ALA A N 1
ATOM 693 C CA . ALA A 1 83 ? -12.341 -10.825 -8.810 1.00 85.69 83 ALA A CA 1
ATOM 694 C C . ALA A 1 83 ? -12.600 -12.340 -8.777 1.00 85.69 83 ALA A C 1
ATOM 696 O O . ALA A 1 83 ? -13.738 -12.767 -8.600 1.00 85.69 83 ALA A O 1
ATOM 697 N N . SER A 1 84 ? -11.545 -13.157 -8.870 1.00 85.75 84 SER A N 1
ATOM 698 C CA . SER A 1 84 ? -11.669 -14.613 -8.781 1.00 85.75 84 SER A CA 1
ATOM 699 C C . SER A 1 84 ? -12.199 -15.085 -7.425 1.00 85.75 84 SER A C 1
ATOM 701 O O . SER A 1 84 ? -12.840 -16.122 -7.372 1.00 85.75 84 SER A O 1
ATOM 703 N N . CYS A 1 85 ? -12.010 -14.317 -6.349 1.00 88.38 85 CYS A N 1
ATOM 704 C CA . CYS A 1 85 ? -12.443 -14.673 -4.997 1.00 88.38 85 CYS A CA 1
ATOM 705 C C . CYS A 1 85 ? -13.750 -13.982 -4.561 1.00 88.38 85 CYS A C 1
ATOM 707 O O . CYS A 1 85 ? -14.135 -14.085 -3.394 1.00 88.38 85 CYS A O 1
ATOM 709 N N . ALA A 1 86 ? -14.443 -13.283 -5.470 1.00 78.25 86 ALA A N 1
ATOM 710 C CA . ALA A 1 86 ? -15.617 -12.462 -5.150 1.00 78.25 86 ALA A CA 1
ATOM 711 C C . ALA A 1 86 ? -16.797 -13.260 -4.562 1.00 78.25 86 ALA A C 1
ATOM 713 O O . ALA A 1 86 ? -17.542 -12.744 -3.735 1.00 78.25 86 ALA A O 1
ATOM 714 N N . ASN A 1 87 ? -16.926 -14.542 -4.916 1.00 80.88 87 ASN A N 1
ATOM 715 C CA . ASN A 1 87 ? -18.006 -15.417 -4.440 1.00 80.88 87 ASN A CA 1
ATOM 716 C C . ASN A 1 87 ? -17.660 -16.142 -3.124 1.00 80.88 87 ASN A C 1
ATOM 718 O O . ASN A 1 87 ? -18.215 -17.198 -2.826 1.00 80.88 87 ASN A O 1
ATOM 722 N N . GLY A 1 88 ? -16.687 -15.635 -2.361 1.00 79.56 88 GLY A N 1
ATOM 723 C CA . GLY A 1 88 ? -16.278 -16.207 -1.073 1.00 79.56 88 GLY A CA 1
ATOM 724 C C . GLY A 1 88 ? -15.465 -17.504 -1.165 1.00 79.56 88 GLY A C 1
ATOM 725 O O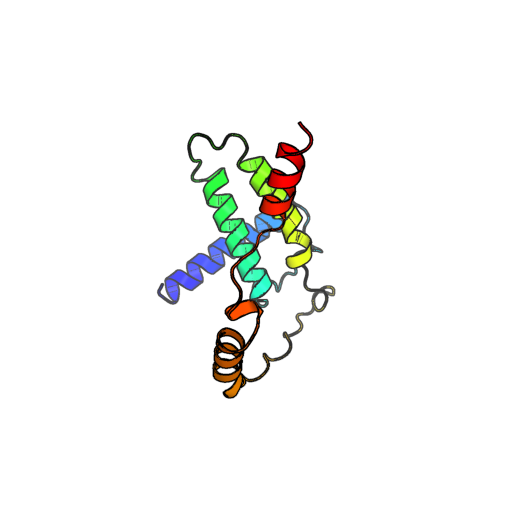 . GLY A 1 88 ? -15.071 -18.051 -0.139 1.00 79.56 88 GLY A O 1
ATOM 726 N N . THR A 1 89 ? -15.172 -17.988 -2.374 1.00 85.81 89 THR A N 1
ATOM 727 C CA . THR A 1 89 ? -14.293 -19.143 -2.604 1.00 85.81 89 THR A CA 1
ATOM 728 C C . THR A 1 89 ? -12.911 -18.652 -3.013 1.00 85.81 89 THR A C 1
ATOM 730 O O . THR A 1 89 ? -12.798 -17.809 -3.894 1.00 85.81 89 THR A O 1
ATOM 733 N N . HIS A 1 90 ? -11.850 -19.153 -2.374 1.00 89.19 90 HIS A N 1
ATOM 734 C CA . HIS A 1 90 ? -10.474 -18.813 -2.757 1.00 89.19 90 HIS A CA 1
ATOM 735 C C . HIS A 1 90 ? -10.087 -19.522 -4.055 1.00 89.19 90 HIS A C 1
ATOM 737 O O . HIS A 1 90 ? -10.226 -20.740 -4.157 1.00 89.19 90 HIS A O 1
ATOM 743 N N . HIS A 1 91 ? -9.523 -18.768 -4.995 1.00 86.56 91 HIS A N 1
ATOM 744 C CA . HIS A 1 91 ? -8.919 -19.298 -6.211 1.00 86.56 91 HIS A CA 1
ATOM 745 C C . HIS A 1 91 ? -7.421 -19.006 -6.209 1.00 86.56 91 HIS A C 1
ATOM 747 O O . HIS A 1 91 ? -6.997 -17.862 -6.014 1.00 86.56 91 HIS A O 1
ATOM 753 N N . GLU A 1 92 ? -6.623 -20.049 -6.432 1.00 84.75 92 GLU A N 1
ATOM 754 C CA . GLU A 1 92 ? -5.173 -19.913 -6.500 1.00 84.75 92 GLU A CA 1
ATOM 755 C C . GLU A 1 92 ? -4.777 -19.038 -7.691 1.00 84.75 92 GLU A C 1
ATOM 757 O O . GLU A 1 92 ? -5.383 -19.109 -8.765 1.00 84.75 92 GLU A O 1
ATOM 762 N N . ALA A 1 93 ? -3.765 -18.193 -7.495 1.00 79.56 93 ALA A N 1
ATOM 763 C CA . ALA A 1 93 ? -3.226 -17.411 -8.594 1.00 79.56 93 ALA A CA 1
ATOM 764 C C . ALA A 1 93 ? -2.614 -18.352 -9.649 1.00 79.56 93 ALA A C 1
ATOM 766 O O . ALA A 1 93 ? -2.061 -19.396 -9.285 1.00 79.56 93 ALA A O 1
ATOM 767 N N . PRO A 1 94 ? -2.658 -17.985 -10.942 1.00 80.75 94 PRO A N 1
ATOM 768 C CA . PRO A 1 94 ? -1.916 -18.706 -11.962 1.00 80.75 94 PRO A CA 1
ATOM 769 C C . PRO A 1 94 ? -0.443 -18.825 -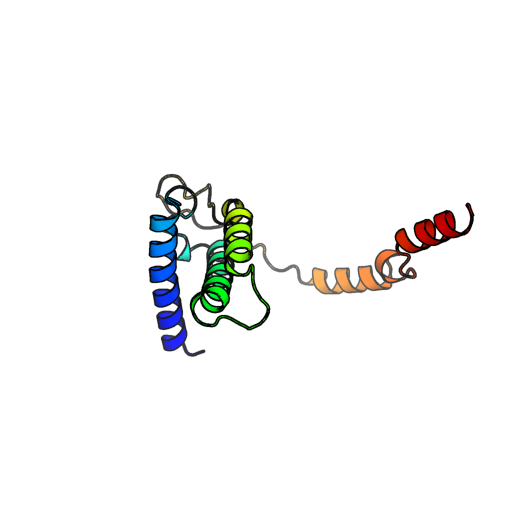11.550 1.00 80.75 94 PRO A C 1
ATOM 771 O O . PRO A 1 94 ? 0.105 -17.879 -10.967 1.00 80.75 94 PRO A O 1
ATOM 774 N N . PRO A 1 95 ? 0.212 -19.962 -11.834 1.00 83.00 95 PRO A N 1
ATOM 775 C CA . PRO A 1 95 ? 1.622 -20.116 -11.526 1.00 83.00 95 PRO A CA 1
ATOM 776 C C . PRO A 1 95 ? 2.423 -19.010 -12.216 1.00 83.00 95 PRO A C 1
ATOM 778 O O . PRO A 1 95 ? 2.150 -18.643 -13.362 1.00 83.00 95 PRO A O 1
ATOM 781 N N . ARG A 1 96 ? 3.424 -18.477 -11.507 1.00 83.25 96 ARG A N 1
ATOM 782 C CA . ARG A 1 96 ? 4.369 -17.535 -12.107 1.00 83.25 96 ARG A CA 1
ATOM 783 C C . ARG A 1 96 ? 5.034 -18.225 -13.307 1.00 83.25 96 ARG A C 1
ATOM 785 O O . ARG A 1 96 ? 5.483 -19.362 -13.141 1.00 83.25 96 ARG A O 1
ATOM 792 N N . PRO A 1 97 ? 5.136 -17.561 -14.471 1.00 86.38 97 PRO A N 1
ATOM 793 C CA . PRO A 1 97 ? 5.939 -18.069 -15.574 1.00 86.38 97 PRO A CA 1
ATOM 794 C C . PRO A 1 97 ? 7.362 -18.385 -15.108 1.00 86.38 97 PRO A C 1
ATOM 796 O O . PRO A 1 97 ? 7.903 -17.693 -14.239 1.00 86.38 97 PRO A O 1
ATOM 799 N N . ALA A 1 98 ? 7.960 -19.431 -15.676 1.00 86.62 98 ALA A N 1
ATOM 800 C CA . ALA A 1 98 ? 9.357 -19.738 -15.409 1.00 86.62 98 ALA A CA 1
ATOM 801 C C . ALA A 1 98 ? 10.237 -18.534 -15.800 1.00 86.62 98 ALA A C 1
ATOM 803 O O . ALA A 1 98 ? 9.940 -17.871 -16.800 1.00 86.62 98 ALA A O 1
ATOM 804 N N . PRO A 1 99 ? 11.289 -18.225 -15.020 1.00 86.94 99 PRO A N 1
ATOM 805 C CA . PRO A 1 99 ? 12.249 -17.208 -15.419 1.00 86.94 99 PRO A CA 1
ATOM 806 C C . PRO A 1 99 ? 12.888 -17.620 -16.746 1.00 86.94 99 PRO A C 1
ATOM 808 O O . PRO A 1 99 ? 13.217 -18.791 -16.939 1.00 86.94 99 PRO A O 1
ATOM 811 N N . ARG A 1 100 ? 13.037 -16.653 -17.649 1.00 92.19 100 ARG A N 1
ATOM 812 C CA . ARG A 1 100 ? 13.728 -16.831 -18.922 1.00 92.19 100 ARG A CA 1
ATOM 813 C C . ARG A 1 100 ? 15.215 -16.512 -18.706 1.00 92.19 100 ARG A C 1
ATOM 815 O O . ARG A 1 100 ? 15.498 -15.358 -18.394 1.00 92.19 100 ARG A O 1
ATOM 822 N N . PRO A 1 101 ? 16.137 -17.483 -18.820 1.00 86.31 101 PRO A N 1
ATOM 823 C CA . PRO A 1 101 ? 17.560 -17.253 -18.561 1.00 86.31 101 PRO A CA 1
ATOM 824 C C . PRO A 1 101 ? 18.175 -16.163 -19.446 1.00 86.31 101 PRO A C 1
ATOM 826 O O . PRO A 1 101 ? 18.959 -15.359 -18.961 1.00 86.31 101 PRO A O 1
ATOM 829 N N . GLU A 1 102 ? 17.773 -16.101 -20.713 1.00 93.00 102 GLU A N 1
ATOM 830 C CA . GLU A 1 102 ? 18.275 -15.139 -21.698 1.00 93.00 102 GLU A CA 1
ATOM 831 C C . GLU A 1 102 ? 17.725 -13.714 -21.518 1.00 93.00 102 GLU A C 1
ATOM 833 O O . GLU A 1 102 ? 18.258 -12.778 -22.100 1.00 93.00 102 GLU A O 1
ATOM 838 N N . ALA A 1 103 ? 16.696 -13.506 -20.685 1.00 91.69 103 ALA A N 1
ATOM 839 C CA . ALA A 1 103 ? 16.073 -12.186 -20.538 1.00 91.69 103 ALA A CA 1
ATOM 840 C C . ALA A 1 103 ? 16.999 -11.131 -19.912 1.00 91.69 103 ALA A C 1
ATOM 842 O O . ALA A 1 103 ? 16.802 -9.942 -20.145 1.00 91.69 103 ALA A O 1
ATOM 843 N N . GLU A 1 104 ? 17.962 -11.549 -19.088 1.00 90.81 104 GLU A N 1
ATOM 844 C CA . GLU A 1 104 ? 18.930 -10.629 -18.481 1.00 90.81 104 GLU A CA 1
ATOM 845 C C . GLU A 1 104 ? 19.935 -10.130 -19.526 1.00 90.81 104 GLU A C 1
ATOM 847 O O . GLU A 1 104 ? 20.153 -8.929 -19.637 1.00 90.81 104 GLU A O 1
ATOM 852 N N . GLU A 1 105 ? 20.456 -11.028 -20.363 1.00 94.38 105 GLU A N 1
ATOM 853 C CA . GLU A 1 105 ? 21.344 -10.677 -21.478 1.00 94.38 105 GLU A CA 1
ATOM 854 C C . GLU A 1 105 ? 20.614 -9.830 -22.534 1.00 94.38 105 GLU A C 1
ATOM 856 O O . GLU A 1 105 ? 21.102 -8.767 -22.903 1.00 94.38 105 GLU A O 1
ATOM 861 N N . GLU A 1 106 ? 19.393 -10.216 -22.930 1.00 95.00 106 GLU A N 1
ATOM 862 C CA . GLU A 1 106 ? 18.542 -9.428 -23.841 1.00 95.00 106 GLU A CA 1
ATOM 863 C C . GLU A 1 106 ? 18.299 -7.997 -23.325 1.00 95.00 106 GLU A C 1
ATOM 865 O O . GLU A 1 106 ? 18.199 -7.050 -24.110 1.00 95.00 106 GLU A O 1
ATOM 870 N N . PHE A 1 107 ? 18.173 -7.830 -22.004 1.00 94.44 107 PHE A N 1
ATOM 871 C CA . PHE A 1 107 ? 17.972 -6.525 -21.384 1.00 94.44 107 PHE A CA 1
ATOM 872 C C . PHE A 1 107 ? 19.238 -5.662 -21.444 1.00 94.44 107 PHE A C 1
ATOM 874 O O . PHE A 1 107 ? 19.148 -4.491 -21.814 1.00 94.44 107 PHE A O 1
ATOM 881 N N . GLU A 1 108 ? 20.407 -6.228 -21.145 1.00 96.19 108 GLU A N 1
ATOM 882 C CA . GLU A 1 108 ? 21.692 -5.524 -21.266 1.00 96.19 108 GLU A CA 1
ATOM 883 C C . GLU A 1 108 ? 22.010 -5.157 -22.727 1.00 96.19 108 GLU A C 1
ATOM 885 O O . GLU A 1 108 ? 22.431 -4.032 -23.022 1.00 96.19 108 GLU A O 1
ATOM 890 N N . ASP A 1 109 ? 21.715 -6.054 -23.668 1.00 96.50 109 ASP A N 1
ATOM 891 C CA . ASP A 1 109 ? 21.818 -5.779 -25.103 1.00 96.50 109 ASP A CA 1
ATOM 892 C C . ASP A 1 109 ? 20.886 -4.632 -25.516 1.00 96.50 109 ASP A C 1
ATOM 894 O O . ASP A 1 109 ? 21.291 -3.717 -26.236 1.00 96.50 109 ASP A O 1
ATOM 898 N N . TYR A 1 110 ? 19.643 -4.614 -25.021 1.00 95.94 110 TYR A N 1
ATOM 899 C CA . TYR A 1 110 ? 18.722 -3.503 -25.265 1.00 95.94 110 TYR A CA 1
ATOM 900 C C . TYR A 1 110 ? 19.272 -2.177 -24.725 1.00 95.94 110 TYR A C 1
ATOM 902 O O . TYR A 1 110 ? 19.213 -1.166 -25.426 1.00 95.94 110 TYR A O 1
ATOM 910 N N . LEU A 1 111 ? 19.824 -2.153 -23.509 1.00 96.62 111 LEU A N 1
ATOM 911 C CA . LEU A 1 111 ? 20.392 -0.932 -22.930 1.00 96.62 111 LEU A CA 1
ATOM 912 C C . LEU A 1 111 ? 21.591 -0.409 -23.726 1.00 96.62 111 LEU A C 1
ATOM 914 O O . LEU A 1 111 ? 21.770 0.800 -23.840 1.00 96.62 111 LEU A O 1
ATOM 918 N N . THR A 1 112 ? 22.404 -1.294 -24.294 1.00 96.75 112 THR A N 1
ATOM 919 C CA . THR A 1 112 ? 23.625 -0.891 -25.005 1.00 96.75 112 THR A CA 1
ATOM 920 C C . THR A 1 112 ? 23.407 -0.604 -26.489 1.00 96.75 112 THR A C 1
ATOM 922 O O . THR A 1 112 ? 24.138 0.206 -27.058 1.00 96.75 112 THR A O 1
ATOM 925 N N . ALA A 1 113 ? 22.411 -1.228 -27.123 1.00 95.62 113 ALA A N 1
ATOM 926 C CA . ALA A 1 113 ? 22.173 -1.110 -28.561 1.00 95.62 113 ALA A CA 1
ATOM 927 C C . ALA A 1 113 ? 20.967 -0.233 -28.940 1.00 95.62 113 ALA A C 1
ATOM 929 O O . ALA A 1 113 ? 20.886 0.220 -30.083 1.00 95.62 113 ALA A O 1
ATOM 930 N N . SER A 1 114 ? 20.010 -0.002 -28.034 1.00 95.75 114 SER A N 1
ATOM 931 C CA . SER A 1 114 ? 18.820 0.800 -28.350 1.00 95.75 114 SER A CA 1
ATOM 932 C C . SER A 1 114 ? 19.080 2.305 -28.258 1.00 95.75 114 SER A C 1
ATOM 934 O O . SER A 1 114 ? 19.896 2.779 -27.467 1.00 95.75 114 SER A O 1
ATOM 936 N N . GLU A 1 115 ? 18.312 3.086 -29.021 1.00 93.31 115 GLU A N 1
ATOM 937 C CA . GLU A 1 115 ? 18.283 4.549 -28.891 1.00 93.31 115 GLU A CA 1
ATOM 938 C C . GLU A 1 115 ? 17.881 4.975 -27.472 1.00 93.31 115 GLU A C 1
ATOM 940 O O . GLU A 1 115 ? 18.453 5.911 -26.931 1.00 93.31 115 GLU A O 1
ATOM 945 N N . PHE A 1 116 ? 16.965 4.248 -26.823 1.00 91.62 116 PHE A N 1
ATOM 946 C CA . PHE A 1 116 ? 16.552 4.536 -25.447 1.00 91.62 116 PHE A CA 1
ATOM 947 C C . PHE A 1 116 ? 17.726 4.506 -24.457 1.00 91.62 116 PHE A C 1
ATOM 949 O O . PHE A 1 116 ? 17.770 5.320 -23.540 1.00 91.62 116 PHE A O 1
ATOM 956 N N . GLY A 1 117 ? 18.655 3.562 -24.623 1.00 91.75 117 GLY A N 1
ATOM 957 C CA . GLY A 1 117 ? 19.807 3.425 -23.733 1.00 91.75 117 GLY A CA 1
ATOM 958 C C . GLY A 1 117 ? 21.026 4.260 -24.131 1.00 91.75 117 GLY A C 1
ATOM 959 O O . GLY A 1 117 ? 21.899 4.489 -23.297 1.00 91.75 117 GLY A O 1
ATOM 960 N N . THR A 1 118 ? 21.089 4.739 -25.379 1.00 94.19 118 THR A N 1
ATOM 961 C CA . THR A 1 118 ? 22.274 5.428 -25.922 1.00 94.19 118 THR A CA 1
ATOM 962 C C . THR A 1 118 ? 22.068 6.908 -26.247 1.00 94.19 118 THR A C 1
ATOM 964 O O . THR A 1 118 ? 23.048 7.654 -26.275 1.00 94.19 118 THR A O 1
ATOM 967 N N . ALA A 1 119 ? 20.836 7.361 -26.491 1.00 92.12 119 ALA A N 1
ATOM 968 C CA . ALA A 1 119 ? 20.553 8.759 -26.794 1.00 92.12 119 ALA A CA 1
ATOM 969 C C . ALA A 1 119 ? 20.678 9.652 -25.552 1.00 92.12 119 ALA A C 1
ATOM 971 O O . ALA A 1 119 ? 20.402 9.246 -24.421 1.00 92.12 119 ALA A O 1
ATOM 972 N N . GLU A 1 120 ? 21.055 10.910 -25.775 1.00 89.56 120 GLU A N 1
ATOM 973 C CA . GLU A 1 120 ? 21.028 11.923 -24.726 1.00 89.56 120 GLU A CA 1
ATOM 974 C C . GLU A 1 120 ? 19.580 12.165 -24.279 1.00 89.56 120 GLU A C 1
ATOM 976 O O . GLU A 1 120 ? 18.664 12.294 -25.095 1.00 89.56 120 GLU A O 1
ATOM 981 N N . SER A 1 121 ? 19.362 12.202 -22.964 1.00 83.00 121 SER A N 1
ATOM 982 C CA . SER A 1 121 ? 18.034 12.445 -22.408 1.00 83.00 121 SER A CA 1
ATOM 983 C C . SER A 1 121 ? 17.573 13.858 -22.757 1.00 83.00 121 SER A C 1
ATOM 985 O O . SER A 1 121 ? 18.060 14.823 -22.181 1.00 83.00 121 SER A O 1
ATOM 987 N N . ALA A 1 122 ? 16.602 13.979 -23.660 1.00 80.19 122 ALA A N 1
ATOM 988 C CA . ALA A 1 122 ? 15.954 15.245 -23.979 1.00 80.19 122 ALA A CA 1
ATOM 989 C C . ALA A 1 122 ? 14.552 15.276 -23.359 1.00 80.19 122 ALA A C 1
ATOM 991 O O . ALA A 1 122 ? 13.658 14.531 -23.768 1.00 80.19 122 ALA A O 1
ATOM 992 N N . HIS A 1 123 ? 14.338 16.142 -22.364 1.00 83.81 123 HIS A N 1
ATOM 993 C CA . HIS A 1 123 ? 13.007 16.332 -21.795 1.00 83.81 123 HIS A CA 1
ATOM 994 C C . HIS A 1 123 ? 12.230 17.371 -22.623 1.00 83.81 123 HIS A C 1
ATOM 996 O O . HIS A 1 123 ? 12.719 18.484 -22.825 1.00 83.81 123 HIS A O 1
ATOM 1002 N N . PRO A 1 124 ? 10.985 17.094 -23.056 1.00 84.25 124 PRO A N 1
ATOM 1003 C CA . PRO A 1 124 ? 10.229 18.015 -23.912 1.00 84.25 124 PRO A CA 1
ATOM 1004 C C . PRO A 1 124 ? 9.964 19.386 -23.264 1.00 84.25 124 PRO A C 1
ATOM 1006 O O . PRO A 1 124 ? 9.724 20.362 -23.974 1.00 84.25 124 PRO A O 1
ATOM 1009 N N . ALA A 1 125 ? 10.037 19.482 -21.930 1.00 85.00 125 ALA A N 1
ATOM 1010 C CA . ALA A 1 125 ? 9.911 20.759 -21.223 1.00 85.00 125 ALA A CA 1
ATOM 1011 C C . ALA A 1 125 ? 11.062 21.734 -21.501 1.00 85.00 125 ALA A C 1
ATOM 1013 O O . ALA A 1 125 ? 10.836 22.934 -21.425 1.00 85.00 125 ALA A O 1
ATOM 1014 N N . GLU A 1 126 ? 12.263 21.266 -21.850 1.00 82.88 126 GLU A N 1
ATOM 1015 C CA . GLU A 1 126 ? 13.374 22.166 -22.191 1.00 82.88 126 GLU A CA 1
ATOM 1016 C C . GLU A 1 126 ? 13.091 22.903 -23.501 1.00 82.88 126 GLU A C 1
ATOM 1018 O O . GLU A 1 126 ? 13.218 24.125 -23.582 1.00 82.88 126 GLU A O 1
ATOM 1023 N N . ALA A 1 127 ? 12.599 22.174 -24.506 1.00 84.38 127 ALA A N 1
ATOM 1024 C CA . ALA A 1 127 ? 12.166 22.760 -25.769 1.00 84.38 127 ALA A CA 1
ATOM 1025 C C . ALA A 1 127 ? 10.966 23.708 -25.588 1.00 84.38 127 ALA A C 1
ATOM 1027 O O . ALA A 1 127 ? 10.877 24.723 -26.275 1.00 84.38 127 ALA A O 1
ATOM 1028 N N . GLU A 1 128 ? 10.045 23.399 -24.669 1.00 87.25 128 GLU A N 1
ATOM 1029 C CA . GLU A 1 128 ? 8.910 24.273 -24.343 1.00 87.25 128 GLU A CA 1
ATOM 1030 C C . GLU A 1 128 ? 9.340 25.546 -23.603 1.00 87.25 128 GLU A C 1
ATOM 1032 O O . GLU A 1 128 ? 8.904 26.634 -23.968 1.00 87.25 128 GLU A O 1
ATOM 1037 N N . ALA A 1 129 ? 10.244 25.441 -22.626 1.00 85.38 129 ALA A N 1
ATOM 1038 C CA . ALA A 1 129 ? 10.791 26.597 -21.920 1.00 85.38 129 ALA A CA 1
ATOM 1039 C C . ALA A 1 129 ? 11.526 27.547 -22.879 1.00 85.38 129 ALA A C 1
ATOM 1041 O O . ALA A 1 129 ? 11.380 28.764 -22.781 1.00 85.38 129 ALA A O 1
ATOM 1042 N N . LEU A 1 130 ? 12.270 26.995 -23.844 1.00 84.69 130 LEU A N 1
ATOM 1043 C CA . LEU A 1 130 ? 12.964 27.786 -24.857 1.00 84.69 130 LEU A CA 1
ATOM 1044 C C . LEU A 1 130 ? 11.989 28.506 -25.801 1.00 84.69 130 LEU A C 1
ATOM 1046 O O . LEU A 1 130 ? 12.200 29.680 -26.100 1.00 84.69 130 LEU A O 1
ATOM 1050 N N . ARG A 1 131 ? 10.905 27.840 -26.234 1.00 88.44 131 ARG A N 1
ATOM 1051 C CA . ARG A 1 131 ? 9.835 28.484 -27.021 1.00 88.44 131 ARG A CA 1
ATOM 1052 C C . ARG A 1 131 ? 9.242 29.673 -26.270 1.00 88.44 131 ARG A C 1
ATOM 1054 O O . ARG A 1 131 ? 9.251 30.783 -26.786 1.00 88.44 131 ARG A O 1
ATOM 1061 N N . GLN A 1 132 ? 8.830 29.458 -25.021 1.00 86.38 132 GLN A N 1
ATOM 1062 C CA . GLN A 1 132 ? 8.232 30.503 -24.185 1.00 86.38 132 GLN A CA 1
ATOM 1063 C C . GLN A 1 132 ? 9.175 31.688 -23.933 1.00 86.38 132 GLN A C 1
ATOM 1065 O O . GLN A 1 132 ? 8.717 32.822 -23.849 1.00 86.38 132 GLN A O 1
ATOM 1070 N N . ALA A 1 133 ? 10.485 31.446 -23.834 1.00 85.00 133 ALA A N 1
ATOM 1071 C CA . ALA A 1 133 ? 11.482 32.500 -23.652 1.00 85.00 133 ALA A CA 1
ATOM 1072 C C . ALA A 1 133 ? 11.772 33.312 -24.929 1.00 85.00 133 ALA A C 1
ATOM 1074 O O . ALA A 1 133 ? 12.282 34.424 -24.823 1.00 85.00 133 ALA A O 1
ATOM 1075 N N . THR A 1 134 ? 11.485 32.762 -26.114 1.00 87.69 134 THR A N 1
ATOM 1076 C CA . THR A 1 134 ? 11.786 33.394 -27.414 1.00 87.69 134 THR A CA 1
ATOM 1077 C C . THR A 1 134 ? 10.589 34.166 -27.986 1.00 87.69 134 THR A C 1
ATOM 1079 O O . THR A 1 134 ? 10.772 35.025 -28.842 1.00 87.69 134 THR A O 1
ATOM 1082 N N . ASP A 1 135 ? 9.376 33.903 -27.491 1.00 72.44 135 ASP A N 1
ATOM 1083 C CA . ASP A 1 135 ? 8.142 34.623 -27.849 1.00 72.44 135 ASP A CA 1
ATOM 1084 C C . ASP A 1 135 ? 7.932 35.935 -27.039 1.00 72.44 135 ASP A C 1
ATOM 1086 O O . ASP A 1 135 ? 6.836 36.504 -27.051 1.00 72.44 135 ASP A O 1
ATOM 1090 N N . ILE A 1 136 ? 8.972 36.423 -26.341 1.00 54.94 136 ILE A N 1
ATOM 1091 C CA . ILE A 1 136 ? 9.028 37.706 -25.601 1.00 54.94 136 ILE A CA 1
ATOM 1092 C C . ILE A 1 136 ? 9.925 38.693 -26.351 1.00 54.94 136 ILE A C 1
ATOM 1094 O O . ILE A 1 136 ? 9.503 39.864 -26.502 1.00 54.94 136 ILE A O 1
#

pLDDT: mean 92.31, std 6.54, range [54.94, 98.62]

Sequence (136 aa):
MTPAERRAKMRELAEWVEWLRATFELHNQIPQCWYRHPPVREHLTALYAGWVRTYCQPAPGRDLAEAEWLSTLHGFLPRLQVASCANGTHHEAPPRPAPRPEAEEEFEDYLTASEFGTAESAHPAEAEALRQATDI